Protein AF-A0A401TIL0-F1 (afdb_monomer_lite)

Secondary structure (DSSP, 8-state):
-------------S-S--SS-TTTS-HHHHHHHTTS-TTTS--EEP-STT---EE-

InterPro domains:
  IPR051580 Zinc finger and chromatin remodeling-associated protein [PTHR23057] (1-56)

Structure (mmCIF, N/CA/C/O backbone):
data_AF-A0A401TIL0-F1
#
_entry.id   AF-A0A401TIL0-F1
#
loop_
_atom_site.group_PDB
_atom_site.id
_atom_site.type_symbol
_atom_site.label_atom_id
_atom_site.label_alt_id
_atom_site.label_comp_id
_atom_site.label_asym_id
_atom_site.label_entity_id
_atom_site.label_seq_id
_atom_site.pdbx_PDB_ins_code
_atom_site.Cartn_x
_atom_site.Cartn_y
_atom_site.Cartn_z
_atom_site.occupancy
_atom_site.B_iso_or_equiv
_atom_site.auth_seq_id
_atom_site.auth_comp_id
_atom_site.auth_asym_id
_atom_site.auth_atom_id
_atom_site.pdbx_PDB_model_num
ATOM 1 N N . SER A 1 1 ? 33.017 -30.848 -28.673 1.00 51.16 1 S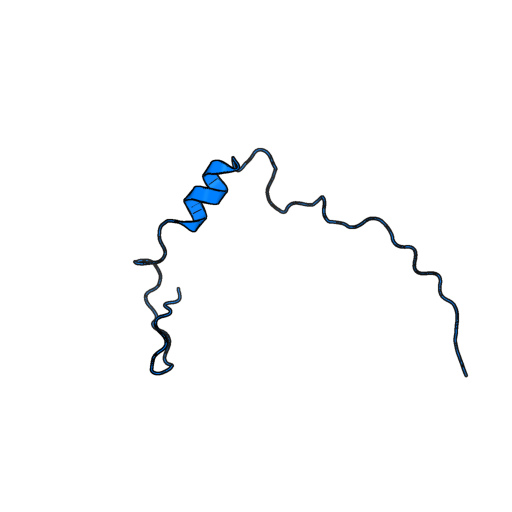ER A N 1
ATOM 2 C CA . SER A 1 1 ? 33.756 -31.352 -27.508 1.00 51.16 1 SER A CA 1
ATOM 3 C C . SER A 1 1 ? 32.746 -31.492 -26.398 1.00 51.16 1 SER A C 1
ATOM 5 O O . SER A 1 1 ? 32.105 -30.509 -26.054 1.00 51.16 1 SER A O 1
ATOM 7 N N . GLU A 1 2 ? 32.503 -32.725 -25.972 1.00 59.38 2 GLU A N 1
ATOM 8 C CA . GLU A 1 2 ? 31.813 -33.012 -24.716 1.00 59.38 2 GLU A CA 1
ATOM 9 C C . GLU A 1 2 ? 32.775 -32.586 -23.602 1.00 59.38 2 GLU A C 1
ATOM 11 O O . GLU A 1 2 ? 33.941 -32.976 -23.636 1.00 59.38 2 GLU A O 1
ATOM 16 N N . TYR A 1 3 ? 32.335 -31.691 -22.724 1.00 63.03 3 TYR A N 1
ATOM 17 C CA . TYR A 1 3 ? 33.060 -31.334 -21.510 1.00 63.03 3 TYR A CA 1
ATOM 18 C C . TYR A 1 3 ? 32.163 -31.761 -20.351 1.00 63.03 3 TYR A C 1
ATOM 20 O O . TYR A 1 3 ? 31.103 -31.172 -20.141 1.00 63.03 3 TYR A O 1
ATOM 28 N N . ASP A 1 4 ? 32.564 -32.853 -19.711 1.00 69.75 4 ASP A N 1
ATOM 29 C CA . ASP A 1 4 ? 32.125 -33.285 -18.386 1.00 69.75 4 ASP A CA 1
ATOM 30 C C . ASP A 1 4 ? 33.140 -32.751 -17.352 1.00 69.75 4 ASP A C 1
ATOM 32 O O . ASP A 1 4 ? 34.203 -32.269 -17.746 1.00 69.75 4 ASP A O 1
ATOM 36 N N . GLU A 1 5 ? 32.810 -32.875 -16.067 1.00 65.75 5 GLU A N 1
ATOM 37 C CA . GLU A 1 5 ? 33.638 -32.645 -14.869 1.00 65.75 5 GLU A CA 1
ATOM 38 C C . GLU A 1 5 ? 34.133 -31.217 -14.543 1.00 65.75 5 GLU A C 1
ATOM 40 O O . GLU A 1 5 ? 35.271 -30.836 -14.802 1.00 65.75 5 GLU A O 1
ATOM 45 N N . GLU A 1 6 ? 33.325 -30.486 -13.764 1.00 60.56 6 GLU A N 1
ATOM 46 C CA . GLU A 1 6 ? 33.861 -29.708 -12.639 1.00 60.56 6 GLU A CA 1
ATOM 47 C C . GLU 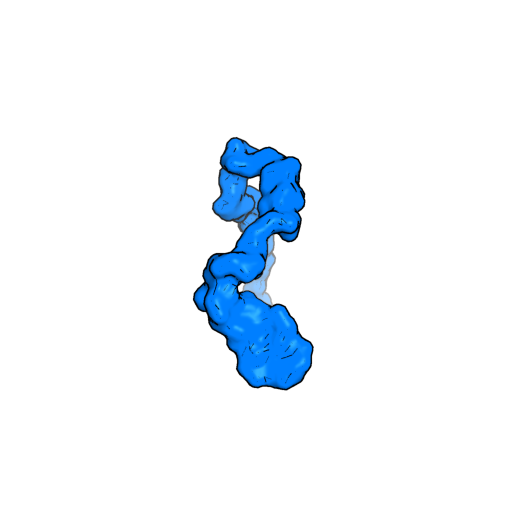A 1 6 ? 32.992 -29.903 -11.380 1.00 60.56 6 GLU A C 1
ATOM 49 O O . GLU A 1 6 ? 31.786 -29.658 -11.352 1.00 60.56 6 GLU A O 1
ATOM 54 N N . GLU A 1 7 ? 33.646 -30.467 -10.368 1.00 61.12 7 GLU A N 1
ATOM 55 C CA . GLU A 1 7 ? 33.214 -30.781 -9.009 1.00 61.12 7 GLU A CA 1
ATOM 56 C C . GLU A 1 7 ? 32.616 -29.541 -8.323 1.00 61.12 7 GLU A C 1
ATOM 58 O O . GLU A 1 7 ? 33.328 -28.611 -7.955 1.00 61.12 7 GLU A O 1
ATOM 63 N N . VAL A 1 8 ? 31.287 -29.504 -8.181 1.00 63.84 8 VAL A N 1
ATOM 64 C CA . VAL A 1 8 ? 30.595 -28.454 -7.422 1.00 63.84 8 VAL A CA 1
ATOM 65 C C . VAL A 1 8 ? 30.812 -28.677 -5.929 1.00 63.84 8 VAL A C 1
ATOM 67 O O . VAL A 1 8 ? 30.094 -29.440 -5.282 1.00 63.84 8 VAL A O 1
ATOM 70 N N . ASP A 1 9 ? 31.820 -27.994 -5.403 1.00 61.22 9 ASP A N 1
ATOM 71 C CA . ASP A 1 9 ? 32.027 -27.742 -3.982 1.00 61.22 9 ASP A CA 1
ATOM 72 C C . ASP A 1 9 ? 30.790 -26.994 -3.446 1.00 61.22 9 ASP A C 1
ATOM 74 O O . ASP A 1 9 ? 30.588 -25.803 -3.696 1.00 61.22 9 ASP A O 1
ATOM 78 N N . TYR A 1 10 ? 29.871 -27.734 -2.818 1.00 63.72 10 TYR A N 1
ATOM 79 C CA . TYR A 1 10 ? 28.690 -27.194 -2.138 1.00 63.72 10 TYR A CA 1
ATOM 80 C C . TYR A 1 10 ? 29.145 -26.541 -0.827 1.00 63.72 10 TYR A C 1
ATOM 82 O O . TYR A 1 10 ? 28.867 -27.047 0.261 1.00 63.72 10 TYR A O 1
ATOM 90 N N . GLU A 1 11 ? 29.867 -25.430 -0.938 1.00 62.22 11 GLU A N 1
ATOM 91 C CA . GLU A 1 11 ? 30.242 -24.623 0.217 1.00 62.22 11 GLU A CA 1
ATOM 92 C C . GLU A 1 11 ? 28.965 -24.022 0.812 1.00 62.22 11 GLU A C 1
ATOM 94 O O . GLU A 1 11 ? 28.295 -23.174 0.219 1.00 62.22 11 GLU A O 1
ATOM 99 N N . GLU A 1 12 ? 28.596 -24.607 1.948 1.00 62.69 12 GLU A N 1
ATOM 100 C CA . GLU A 1 12 ? 27.826 -24.064 3.059 1.00 62.69 12 GLU A CA 1
ATOM 101 C C . GLU A 1 12 ? 26.833 -22.945 2.712 1.00 62.69 12 GLU A C 1
ATOM 103 O O . GLU A 1 12 ? 27.138 -21.759 2.670 1.00 62.69 12 GLU A O 1
ATOM 108 N N . SER A 1 13 ? 25.590 -23.380 2.504 1.00 61.06 13 SER A N 1
ATOM 109 C CA . SER A 1 13 ? 24.359 -22.593 2.516 1.00 61.06 13 SER A CA 1
ATOM 110 C C . SER A 1 13 ? 24.458 -21.358 3.428 1.00 61.06 13 SER A C 1
ATOM 112 O O . SER A 1 13 ? 24.303 -21.482 4.640 1.00 61.06 13 SER A O 1
ATOM 114 N N . ASP A 1 14 ? 24.620 -20.171 2.831 1.00 63.88 14 ASP A N 1
ATOM 115 C CA . ASP A 1 14 ? 24.593 -18.819 3.435 1.00 63.88 14 ASP A CA 1
ATOM 116 C C . ASP A 1 14 ? 23.184 -18.474 3.991 1.00 63.88 14 ASP A C 1
ATOM 118 O O . ASP A 1 14 ? 22.556 -17.461 3.701 1.00 63.88 14 ASP A O 1
ATOM 122 N N . SER A 1 15 ? 22.573 -19.427 4.692 1.00 64.75 15 SER A N 1
ATOM 123 C CA . SER A 1 15 ? 21.201 -19.392 5.205 1.00 64.75 15 SER A CA 1
ATOM 124 C C . SER A 1 15 ? 21.145 -19.048 6.688 1.00 64.75 15 SER A C 1
ATOM 126 O O . SER A 1 15 ? 20.057 -18.845 7.223 1.00 64.75 15 SER A O 1
ATOM 128 N N . GLU A 1 16 ? 22.302 -18.964 7.341 1.00 66.75 16 GLU A N 1
ATOM 129 C CA . GLU A 1 16 ? 22.438 -18.457 8.707 1.00 66.75 16 GLU A CA 1
ATOM 130 C C . GLU A 1 16 ? 22.606 -16.931 8.738 1.00 66.75 16 GLU A C 1
ATOM 132 O O . GLU A 1 16 ? 22.416 -16.307 9.784 1.00 66.75 16 GL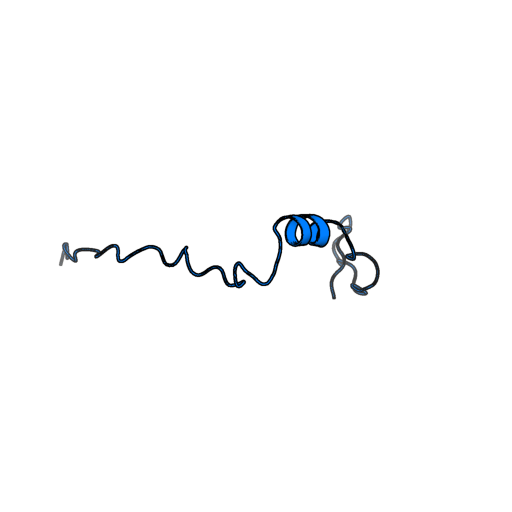U A O 1
ATOM 137 N N . GLU A 1 17 ? 22.848 -16.308 7.581 1.00 69.50 17 GLU A N 1
ATOM 138 C CA . GLU A 1 17 ? 22.957 -14.861 7.428 1.00 69.50 17 GLU A CA 1
ATOM 139 C C . GLU A 1 17 ? 21.554 -14.231 7.384 1.00 69.50 17 GLU A C 1
ATOM 141 O O . GLU A 1 17 ? 21.081 -13.660 6.394 1.00 69.50 17 GLU A O 1
ATOM 146 N N . SER A 1 18 ? 20.815 -14.380 8.484 1.00 71.75 18 SER A N 1
ATOM 147 C CA . SER A 1 18 ? 19.552 -13.682 8.654 1.00 71.75 18 SER A CA 1
ATOM 148 C C . SER A 1 18 ? 19.863 -12.186 8.619 1.00 71.75 18 SER A C 1
ATOM 150 O O . SER A 1 18 ? 20.522 -11.654 9.509 1.00 71.75 18 SER A O 1
ATOM 152 N N . TRP A 1 19 ? 19.360 -11.483 7.598 1.00 73.38 19 TRP A N 1
ATOM 153 C CA . TRP A 1 19 ? 19.538 -10.037 7.354 1.00 73.38 19 TRP A CA 1
ATOM 154 C C . TRP A 1 19 ? 18.998 -9.138 8.485 1.00 73.38 19 TRP A C 1
ATOM 156 O O . TRP A 1 19 ? 18.949 -7.911 8.385 1.00 73.38 19 TRP A O 1
ATOM 166 N N . THR A 1 20 ? 18.567 -9.759 9.573 1.00 70.50 20 THR A N 1
ATOM 167 C CA . THR A 1 20 ? 18.103 -9.174 10.812 1.00 70.50 20 THR A CA 1
ATOM 168 C C . THR A 1 20 ? 18.921 -9.797 11.931 1.00 70.50 20 THR A C 1
ATOM 170 O O . THR A 1 20 ? 18.933 -11.021 12.067 1.00 70.50 20 THR A O 1
ATOM 173 N N . THR A 1 21 ? 19.564 -8.985 12.765 1.00 67.25 21 THR A N 1
ATOM 174 C CA . THR A 1 21 ? 20.228 -9.533 13.946 1.00 67.25 21 THR A CA 1
ATOM 175 C C . THR A 1 21 ? 19.175 -10.226 14.811 1.00 67.25 21 THR A C 1
ATOM 177 O O . THR A 1 21 ? 18.126 -9.646 15.101 1.00 67.25 21 THR A O 1
ATOM 180 N N . GLU A 1 22 ? 19.437 -11.470 15.217 1.00 63.66 22 GLU A N 1
ATOM 181 C CA . GLU A 1 22 ? 18.550 -12.275 16.078 1.00 63.66 22 GLU A CA 1
ATOM 182 C C . GLU A 1 22 ? 18.106 -11.518 17.347 1.00 63.66 22 GLU A C 1
ATOM 184 O O . GLU A 1 22 ? 17.055 -11.783 17.922 1.00 63.66 22 GLU A O 1
ATOM 189 N N . SER A 1 23 ? 18.900 -10.521 17.755 1.00 60.03 23 SER A N 1
ATOM 190 C CA . SER A 1 23 ? 18.681 -9.680 18.927 1.00 60.03 23 SER A CA 1
ATOM 191 C C . SER A 1 23 ? 17.805 -8.439 18.671 1.00 60.03 23 SER A C 1
ATOM 193 O O . SER A 1 23 ? 17.326 -7.832 19.627 1.00 60.03 23 SER A O 1
ATOM 195 N N . ALA A 1 24 ? 17.573 -8.027 17.416 1.00 64.12 24 ALA A N 1
ATOM 196 C CA . ALA A 1 24 ? 16.849 -6.784 17.109 1.00 64.12 24 ALA A CA 1
ATOM 197 C C . ALA A 1 24 ? 15.325 -6.939 16.996 1.00 64.12 24 ALA A C 1
ATOM 199 O O . ALA A 1 24 ? 14.612 -5.936 17.048 1.00 64.12 24 ALA A O 1
ATOM 200 N N . ILE A 1 25 ? 14.808 -8.160 16.852 1.00 66.69 25 ILE A N 1
ATOM 201 C CA . ILE A 1 25 ? 13.370 -8.403 16.694 1.00 66.69 25 ILE A CA 1
ATOM 202 C C . ILE A 1 25 ? 12.959 -9.696 17.396 1.00 66.69 25 ILE A C 1
ATOM 204 O O . ILE A 1 25 ? 13.280 -10.793 16.953 1.00 66.69 25 ILE A O 1
ATOM 208 N N . SER A 1 26 ? 12.193 -9.560 18.484 1.00 76.81 26 SER A N 1
ATOM 209 C CA . SER A 1 26 ? 11.512 -10.697 19.117 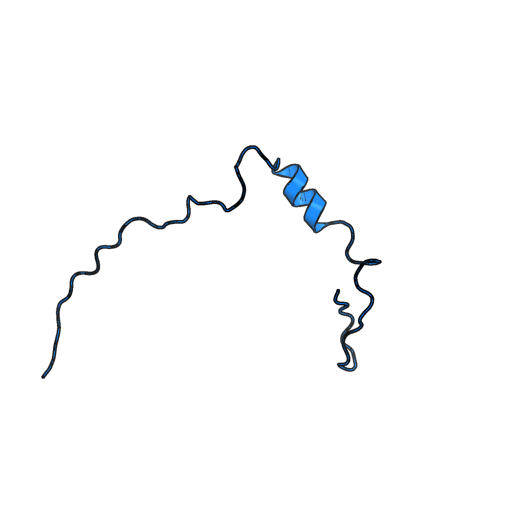1.00 76.81 26 SER A CA 1
ATOM 210 C C . SER A 1 26 ? 10.572 -11.361 18.109 1.00 76.81 26 SER A C 1
ATOM 212 O O . SER A 1 26 ? 9.930 -10.679 17.305 1.00 76.81 26 SER A O 1
ATOM 214 N N . SER A 1 27 ? 10.432 -12.685 18.166 1.00 72.31 27 SER A N 1
ATOM 215 C CA . SER A 1 27 ? 9.536 -13.452 17.288 1.00 72.31 27 SER A CA 1
ATOM 216 C C . SER A 1 27 ? 8.096 -12.910 17.317 1.00 72.31 27 SER A C 1
ATOM 218 O O . SER A 1 27 ? 7.400 -12.905 16.301 1.00 72.31 27 SER A O 1
ATOM 220 N N . GLU A 1 28 ? 7.665 -12.373 18.462 1.00 73.19 28 GLU A N 1
ATOM 221 C CA . GLU A 1 28 ? 6.363 -11.716 18.637 1.00 73.19 28 GLU A CA 1
ATOM 222 C C . GLU A 1 28 ? 6.262 -10.355 17.914 1.00 73.19 28 GLU A C 1
ATOM 224 O O . GLU A 1 28 ? 5.198 -9.982 17.412 1.00 73.19 28 GLU A O 1
ATOM 229 N N . ALA A 1 29 ? 7.374 -9.623 17.800 1.00 75.06 29 ALA A N 1
ATOM 230 C CA . ALA A 1 29 ? 7.465 -8.356 17.076 1.00 75.06 29 ALA A CA 1
ATOM 231 C C . ALA A 1 29 ? 7.342 -8.585 15.563 1.00 75.06 29 ALA A C 1
ATOM 233 O O . ALA A 1 29 ? 6.698 -7.810 14.854 1.00 75.06 29 ALA A O 1
ATOM 234 N N . ILE A 1 30 ? 7.890 -9.700 15.075 1.00 77.25 30 ILE A N 1
ATOM 235 C CA . ILE A 1 30 ? 7.744 -10.131 13.682 1.00 77.25 30 ILE A CA 1
ATOM 236 C C . ILE A 1 30 ? 6.267 -10.442 13.396 1.00 77.25 30 ILE A C 1
ATOM 238 O O . ILE A 1 30 ? 5.687 -9.871 12.472 1.00 77.25 30 ILE A O 1
ATOM 242 N N . LEU A 1 31 ? 5.629 -11.266 14.236 1.00 73.88 31 LEU A N 1
ATOM 243 C CA . LEU A 1 31 ? 4.207 -11.643 14.132 1.00 73.88 31 LEU A CA 1
ATOM 244 C C . LEU A 1 31 ? 3.238 -10.457 14.231 1.00 73.88 31 LEU A C 1
ATOM 246 O O . LEU A 1 31 ? 2.224 -10.426 13.534 1.00 73.88 31 LEU A O 1
ATOM 250 N N . SER A 1 32 ? 3.548 -9.453 15.046 1.00 66.12 32 SER A N 1
ATOM 251 C CA . SER A 1 32 ? 2.720 -8.246 15.158 1.00 66.12 32 SER A CA 1
ATOM 252 C C . SER A 1 32 ? 2.910 -7.270 13.990 1.00 66.12 32 SER A C 1
ATOM 254 O O . SER A 1 32 ? 1.930 -6.677 13.533 1.00 66.12 32 SER A O 1
ATOM 256 N N . SER A 1 33 ? 4.121 -7.162 13.432 1.00 64.50 33 SER A N 1
ATOM 257 C CA . SER A 1 33 ? 4.415 -6.285 12.283 1.00 64.50 33 SER A CA 1
ATOM 258 C C . SER A 1 33 ? 3.683 -6.699 11.004 1.00 64.50 33 SER A C 1
ATOM 260 O O . SER A 1 33 ? 3.329 -5.855 10.186 1.00 64.50 33 SER A O 1
ATOM 262 N N . MET A 1 34 ? 3.392 -7.990 10.835 1.00 62.97 34 MET A N 1
ATOM 263 C CA . MET A 1 34 ? 2.592 -8.483 9.706 1.00 62.97 34 MET A CA 1
ATOM 264 C C . MET A 1 34 ? 1.087 -8.176 9.833 1.00 62.97 34 MET A C 1
ATOM 266 O O . MET A 1 34 ? 0.340 -8.375 8.874 1.00 62.97 34 MET A O 1
ATOM 270 N N . CYS A 1 35 ? 0.640 -7.651 10.981 1.00 59.81 35 CYS A N 1
ATOM 271 C CA . CYS A 1 35 ? -0.776 -7.433 11.267 1.00 59.81 35 CYS A CA 1
ATOM 272 C C . CYS A 1 35 ? -1.236 -5.970 11.172 1.00 59.81 35 CYS A C 1
ATOM 274 O O . CYS A 1 35 ? -2.442 -5.748 11.087 1.00 59.81 35 CYS A O 1
ATOM 276 N N . MET A 1 36 ? -0.347 -4.971 11.167 1.00 63.62 36 MET A N 1
ATOM 277 C CA . MET A 1 36 ? -0.744 -3.558 11.280 1.00 63.62 36 MET A CA 1
ATOM 278 C C . MET A 1 36 ? -0.124 -2.673 10.177 1.00 63.62 36 MET A C 1
ATOM 280 O O . MET A 1 36 ? 0.999 -2.891 9.742 1.00 63.62 36 MET A O 1
ATOM 284 N N . ASN A 1 37 ? -0.883 -1.653 9.753 1.00 59.41 37 ASN A N 1
ATOM 285 C CA . ASN A 1 37 ? -0.447 -0.428 9.046 1.00 59.41 37 ASN A CA 1
ATOM 286 C C . ASN A 1 37 ? -0.443 -0.326 7.503 1.00 59.41 37 ASN A C 1
ATOM 288 O O . ASN A 1 37 ? -0.021 0.687 6.965 1.00 59.41 37 ASN A O 1
ATOM 292 N N . GLY A 1 38 ? -1.057 -1.232 6.739 1.00 56.97 38 GLY A N 1
ATOM 293 C CA . GLY A 1 38 ? -1.120 -1.074 5.269 1.00 56.97 38 GLY A CA 1
ATOM 294 C C . GLY A 1 38 ? -2.130 -0.054 4.694 1.00 56.97 38 GLY A C 1
ATOM 295 O O . GLY A 1 38 ? -2.284 -0.008 3.472 1.00 56.97 38 GLY A O 1
ATOM 296 N N . GLY A 1 39 ? -2.879 0.684 5.522 1.00 57.69 39 GLY A N 1
ATOM 297 C CA . GLY A 1 39 ? -4.095 1.398 5.093 1.00 57.69 39 GLY A CA 1
ATOM 298 C C . GLY A 1 39 ? -3.925 2.864 4.677 1.00 57.69 39 GLY A C 1
ATOM 299 O O . GLY A 1 39 ? -4.618 3.314 3.764 1.00 57.69 39 GLY A 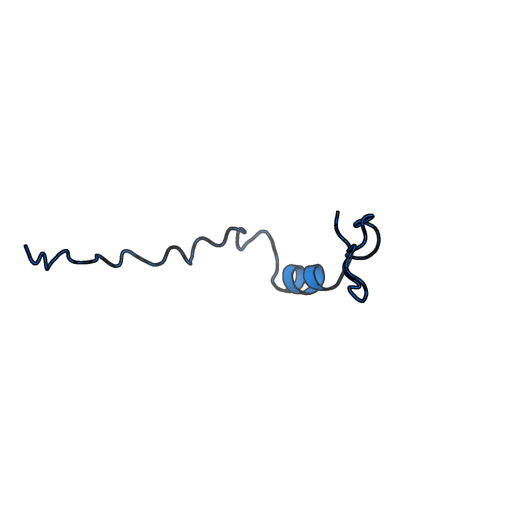O 1
ATOM 300 N N . GLU A 1 40 ? -3.019 3.601 5.323 1.00 60.22 40 GLU A N 1
ATOM 301 C CA . GLU A 1 40 ? -2.936 5.073 5.226 1.00 60.22 40 GLU A CA 1
ATOM 302 C C . GLU A 1 40 ? -1.673 5.596 4.515 1.00 60.22 40 GLU A C 1
ATOM 304 O O . GLU A 1 40 ? -1.689 6.667 3.920 1.00 60.22 40 GLU A O 1
ATOM 309 N N . GLU A 1 41 ? -0.605 4.803 4.474 1.00 70.88 41 GLU A N 1
ATOM 310 C CA . GLU A 1 41 ? 0.712 5.144 3.902 1.00 70.88 41 GLU A CA 1
ATOM 311 C C . GLU A 1 41 ? 0.863 4.847 2.395 1.00 70.88 41 GLU A C 1
ATOM 313 O O . GLU A 1 41 ? 1.923 5.075 1.811 1.00 70.88 41 GLU A O 1
ATOM 318 N N . LYS A 1 42 ? -0.188 4.321 1.754 1.00 79.94 42 LYS A N 1
ATOM 319 C CA . LYS A 1 42 ? -0.177 3.847 0.360 1.00 79.94 42 LYS A CA 1
ATOM 320 C C . LYS A 1 42 ? -1.201 4.623 -0.481 1.00 79.94 42 LYS A C 1
ATOM 322 O O . LYS A 1 42 ? -2.331 4.148 -0.667 1.00 79.94 42 LYS A O 1
ATOM 327 N N . PRO A 1 43 ? -0.858 5.841 -0.946 1.00 87.44 43 PRO A N 1
ATOM 328 C CA . PRO A 1 43 ? -1.816 6.729 -1.598 1.00 87.44 43 PRO A CA 1
ATOM 329 C C . PRO A 1 43 ? -2.260 6.215 -2.972 1.00 87.44 43 PRO A C 1
ATOM 331 O O . PRO A 1 43 ? -3.391 6.482 -3.384 1.00 87.44 43 PRO A O 1
ATOM 334 N N . PHE A 1 44 ? -1.422 5.446 -3.670 1.00 91.62 44 PHE A N 1
ATOM 335 C CA . PHE A 1 44 ? -1.692 5.021 -5.040 1.00 91.62 44 PHE A CA 1
ATOM 336 C C . PHE A 1 44 ? -2.520 3.735 -5.086 1.00 91.62 44 PHE A C 1
ATOM 338 O O . PHE A 1 44 ? -2.183 2.738 -4.449 1.00 91.62 44 PHE A O 1
ATOM 345 N N . ALA A 1 45 ? -3.599 3.737 -5.870 1.00 93.00 45 ALA A N 1
ATOM 346 C CA . ALA A 1 45 ? -4.426 2.557 -6.114 1.00 93.00 45 ALA A CA 1
ATOM 347 C C . ALA A 1 45 ? -3.936 1.770 -7.340 1.00 93.00 45 ALA A C 1
ATOM 349 O O . ALA A 1 45 ? -3.413 2.347 -8.294 1.00 93.00 45 ALA A O 1
ATOM 350 N N . CYS A 1 46 ? -4.138 0.448 -7.337 1.00 94.56 46 CYS A N 1
ATOM 351 C CA . CYS A 1 46 ? -3.901 -0.368 -8.524 1.00 94.56 46 CYS A CA 1
ATOM 352 C C . CYS A 1 46 ? -4.821 0.081 -9.677 1.00 94.56 46 CYS A C 1
ATOM 354 O O . CYS A 1 46 ? -6.033 0.154 -9.476 1.00 94.56 46 CYS A O 1
ATOM 356 N N . PRO A 1 47 ? -4.296 0.323 -10.890 1.00 95.75 47 PRO A N 1
ATOM 357 C CA . PRO A 1 47 ? -5.118 0.744 -12.025 1.00 95.75 47 PRO A CA 1
ATOM 358 C C . PRO A 1 47 ? -5.960 -0.394 -12.626 1.00 95.75 47 PRO A C 1
ATOM 360 O O . PRO A 1 47 ? -6.809 -0.147 -13.478 1.00 95.75 47 PRO A O 1
ATOM 363 N N . VAL A 1 48 ? -5.719 -1.648 -12.227 1.00 97.06 48 VAL A N 1
ATOM 364 C CA . VAL A 1 48 ? -6.387 -2.822 -12.804 1.00 97.06 48 VAL A CA 1
ATOM 365 C C . VAL A 1 48 ? -7.815 -2.940 -12.256 1.00 97.06 48 VAL A C 1
ATOM 367 O O . VAL A 1 48 ? -7.978 -3.068 -11.038 1.00 97.06 48 VAL A O 1
ATOM 370 N N . PRO A 1 49 ? -8.854 -2.972 -13.116 1.00 96.94 49 PRO A N 1
ATOM 371 C CA . PRO A 1 49 ? -10.232 -3.168 -12.679 1.00 96.94 49 PRO A CA 1
ATOM 372 C C . PRO A 1 49 ? -10.376 -4.425 -11.812 1.00 96.94 49 PRO A C 1
ATOM 374 O O . PRO A 1 49 ? -9.956 -5.514 -12.194 1.00 96.94 49 PRO A O 1
ATOM 377 N N . GLY A 1 50 ? -10.955 -4.270 -10.621 1.00 94.50 50 GLY A N 1
ATOM 378 C CA . GLY A 1 50 ? -11.147 -5.363 -9.659 1.00 94.50 50 GLY A CA 1
ATOM 379 C C . GLY A 1 50 ? -9.963 -5.627 -8.720 1.00 94.50 50 GLY A C 1
ATOM 380 O O . GLY A 1 50 ? -10.133 -6.335 -7.725 1.00 94.50 50 GLY A O 1
ATOM 381 N N . CYS A 1 51 ? -8.792 -5.030 -8.951 1.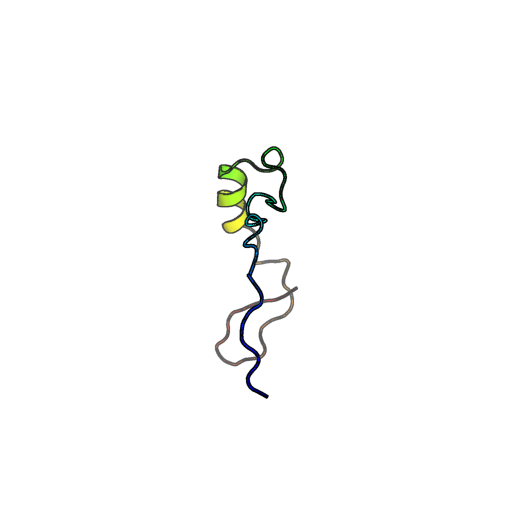00 94.50 51 CYS A N 1
ATOM 382 C CA . CYS A 1 51 ? -7.675 -5.121 -8.016 1.00 94.50 51 CYS A CA 1
ATOM 383 C C . CYS A 1 51 ? -7.838 -4.112 -6.868 1.00 94.50 51 CYS A C 1
ATOM 385 O O . CYS A 1 51 ? -8.014 -2.920 -7.091 1.00 94.50 51 CYS A O 1
ATOM 387 N N . LYS A 1 52 ? -7.743 -4.585 -5.620 1.00 90.75 52 LYS A N 1
ATOM 388 C CA . LYS A 1 52 ? -7.931 -3.765 -4.404 1.00 90.75 52 LYS A CA 1
ATOM 389 C C . LYS A 1 52 ? -6.617 -3.340 -3.736 1.00 90.75 52 LYS A C 1
ATOM 391 O O . LYS A 1 52 ? -6.625 -2.853 -2.609 1.00 90.75 52 LYS A O 1
ATOM 396 N N . LYS A 1 53 ? -5.479 -3.578 -4.395 1.00 90.31 53 LYS A N 1
ATOM 397 C CA . LYS A 1 53 ? -4.153 -3.269 -3.845 1.00 90.31 53 LYS A CA 1
ATOM 398 C C . LYS A 1 53 ? -3.883 -1.764 -3.874 1.00 90.31 53 LYS A C 1
ATOM 400 O O . LYS A 1 53 ? -4.332 -1.059 -4.779 1.00 90.31 53 LYS A O 1
ATOM 405 N N . ARG A 1 54 ? -3.106 -1.307 -2.892 1.00 90.25 54 ARG A N 1
ATOM 406 C CA . ARG A 1 54 ? -2.574 0.055 -2.793 1.00 90.25 54 ARG A CA 1
ATOM 407 C C . ARG A 1 54 ? -1.057 -0.001 -2.631 1.00 90.25 54 ARG A C 1
ATOM 409 O O . ARG A 1 54 ? -0.547 -0.974 -2.071 1.00 90.25 54 ARG A O 1
ATOM 416 N N . TYR A 1 55 ? -0.362 1.024 -3.109 1.00 87.69 55 TYR A N 1
ATOM 417 C CA . TYR A 1 55 ? 1.100 1.117 -3.144 1.00 87.69 55 TYR A CA 1
ATOM 418 C C . TYR A 1 55 ? 1.569 2.486 -2.621 1.00 87.69 55 TYR A C 1
ATOM 420 O O . TYR A 1 55 ? 0.799 3.452 -2.661 1.00 87.69 55 TYR A O 1
ATOM 428 N N . LYS A 1 56 ? 2.795 2.531 -2.080 1.00 83.69 56 LYS A N 1
ATOM 429 C CA . LYS A 1 56 ? 3.466 3.771 -1.667 1.00 83.69 56 LYS A CA 1
ATOM 430 C C . LYS A 1 56 ? 3.992 4.521 -2.880 1.00 83.69 56 LYS A C 1
ATOM 432 O O . LYS A 1 56 ? 4.346 3.839 -3.865 1.00 83.69 56 LYS A O 1
#

Foldseek 3Di:
DDDDDDDPPPPDDPVVPPVDPPPPADPVNVVVVVPDDLPPPFPAADPDPPDGDGHD

Sequence (56 aa):
SEYDEEEVDYEESDSEESWTTESAISSEAILSSMCMNGGEEKPFACPVPGCKKRYK

pLDDT: mean 72.26, std 12.71, range [51.16, 97.06]

Radius of gyration: 21.89 Å; chains: 1; bounding box: 45×40×47 Å

Organism: Chiloscyllium punctatum (NCBI:txid137246)